Protein AF-A0A060VFU1-F1 (afdb_monomer)

Secondary structure (DSSP, 8-state):
-TT--TTTHHHHHHHHHHHHHHHHHHHHHHHH--S-HHHHHHHHHHHHHHHHIIIIIITTT---GGGSPPP--HHHHHHHHHHHHHH--HHHHHHHHHHHHHHHHHHHHHHHHHHHHHHHTTS--

Organism: NCBI:txid288814

Sequence (125 aa):
VDWKDRRMWPTVVPILGVTFCAAAQAFWWVNFRLPFGAVFAALGLLIGEWINRYVNFWGWTYFPISLVFPSALIVPAIWLDVILLLSGSYVIRRLLVRSAGVCCSTRTTGRRLRRSIRRRSSMVS

Mean predicted aligned error: 12.58 Å

InterPro domains:
  IPR003393 Ammonia monooxygenase/particulate methane monooxygenase, subunit A [PF02461] (1-95)
  IPR037001 Ammonia/particulate methane monooxygenase, subunit A superfamily [G3DSA:1.20.1450.10] (1-108)

Solvent-accessible surface area (backbone atoms only — not comparable to full-atom values): 7023 Å² total; per-residue (Å²): 82,88,78,71,40,94,64,61,38,78,47,54,54,56,61,59,51,48,55,53,22,51,53,38,30,52,54,32,39,73,76,68,69,44,73,50,21,20,40,52,44,39,49,54,51,50,52,54,53,50,51,50,40,49,53,47,40,36,66,70,66,66,46,63,63,84,52,64,66,80,80,87,50,58,67,64,20,49,54,57,24,51,45,37,64,78,61,76,33,74,67,59,40,56,51,53,55,56,48,56,66,46,56,68,56,49,60,64,52,52,60,54,52,57,52,52,53,59,56,58,64,68,71,77,113

pLDDT: mean 70.4, std 15.21, range [31.0, 86.81]

Radius of gyration: 20.31 Å; Cα contacts (8 Å, |Δi|>4): 82; chains: 1; bounding box: 40×65×41 Å

Structure (mmCIF, N/CA/C/O ba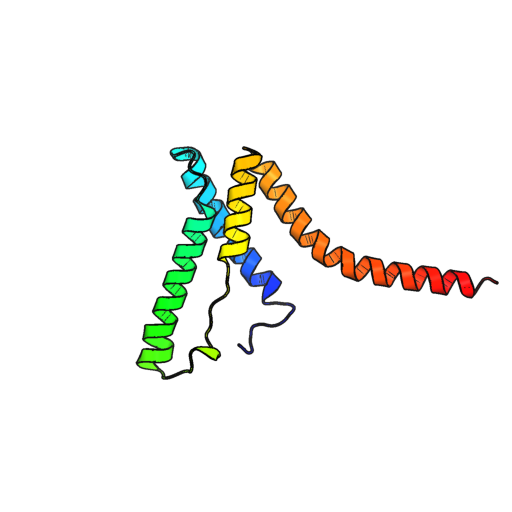ckbone):
data_AF-A0A060VFU1-F1
#
_entry.id   AF-A0A060VFU1-F1
#
loop_
_atom_site.group_PDB
_atom_site.id
_atom_site.type_symbol
_atom_site.label_atom_id
_atom_site.label_alt_id
_atom_site.label_comp_id
_atom_site.label_asym_id
_atom_site.label_entity_id
_atom_site.label_seq_id
_atom_site.pdbx_PDB_ins_code
_atom_site.Cartn_x
_atom_site.Cartn_y
_atom_site.Cartn_z
_atom_site.occupancy
_atom_site.B_iso_or_equiv
_atom_site.auth_seq_id
_atom_site.auth_comp_id
_atom_site.auth_asym_id
_atom_site.auth_atom_id
_atom_site.pdbx_PDB_model_num
ATOM 1 N N . VAL A 1 1 ? 6.878 -11.813 -13.832 1.00 63.75 1 VAL A N 1
ATOM 2 C CA . VAL A 1 1 ? 5.580 -12.380 -13.375 1.00 63.75 1 VAL A CA 1
ATOM 3 C C . VAL A 1 1 ? 5.783 -13.706 -12.651 1.00 63.75 1 VAL A C 1
ATOM 5 O O . VAL A 1 1 ? 5.039 -14.001 -11.728 1.00 63.75 1 VAL A O 1
ATOM 8 N N . ASP A 1 2 ? 6.859 -14.415 -12.975 1.00 67.31 2 ASP A N 1
ATOM 9 C CA . ASP A 1 2 ? 7.185 -15.777 -12.530 1.00 67.31 2 ASP A CA 1
ATOM 10 C C . ASP A 1 2 ? 7.393 -15.942 -11.017 1.00 67.31 2 ASP A C 1
ATOM 12 O O . ASP A 1 2 ? 7.115 -16.990 -10.463 1.00 67.31 2 ASP A O 1
ATOM 16 N N . TRP A 1 3 ? 7.779 -14.879 -10.314 1.00 75.88 3 TRP A N 1
ATOM 17 C CA . TRP A 1 3 ? 7.843 -14.809 -8.847 1.00 75.88 3 TRP A CA 1
ATOM 18 C C . TRP A 1 3 ? 6.497 -14.635 -8.115 1.00 75.88 3 TRP A C 1
ATOM 20 O O . TRP A 1 3 ? 6.451 -14.725 -6.883 1.00 75.88 3 TRP A O 1
ATOM 30 N N . LYS A 1 4 ? 5.391 -14.347 -8.823 1.00 73.38 4 LYS A N 1
ATOM 31 C CA . LYS A 1 4 ? 4.066 -14.117 -8.213 1.00 73.38 4 LYS A CA 1
ATOM 32 C C . LYS A 1 4 ? 3.365 -15.444 -7.899 1.00 73.38 4 LYS A C 1
ATOM 34 O O . LYS A 1 4 ? 2.282 -15.727 -8.405 1.00 73.38 4 LYS A O 1
ATOM 39 N N . ASP A 1 5 ? 3.983 -16.248 -7.042 1.00 78.19 5 ASP A N 1
ATOM 40 C CA . ASP A 1 5 ? 3.468 -17.555 -6.638 1.00 78.19 5 ASP A CA 1
ATOM 41 C C . ASP A 1 5 ? 2.289 -17.476 -5.668 1.00 78.19 5 ASP A C 1
ATOM 43 O O . ASP A 1 5 ? 2.167 -16.568 -4.847 1.00 78.19 5 ASP A O 1
ATOM 47 N N . ARG A 1 6 ? 1.452 -18.517 -5.656 1.00 79.75 6 ARG A N 1
ATOM 48 C CA . ARG A 1 6 ? 0.227 -18.578 -4.837 1.00 79.75 6 ARG A CA 1
ATOM 49 C C . ARG A 1 6 ? 0.462 -18.616 -3.319 1.00 79.75 6 ARG A C 1
ATOM 51 O O . ARG A 1 6 ? -0.497 -18.526 -2.557 1.00 79.75 6 ARG A O 1
ATOM 58 N N . ARG A 1 7 ? 1.703 -18.810 -2.865 1.00 78.50 7 ARG A N 1
ATOM 59 C CA . ARG A 1 7 ? 2.030 -19.017 -1.444 1.00 78.50 7 ARG A CA 1
ATOM 60 C C . ARG A 1 7 ? 2.815 -17.852 -0.850 1.00 78.50 7 ARG A C 1
ATOM 62 O O . ARG A 1 7 ? 2.359 -17.238 0.110 1.00 78.50 7 ARG A O 1
ATOM 69 N N . MET A 1 8 ? 3.975 -17.540 -1.417 1.00 79.62 8 MET A N 1
ATOM 70 C CA . MET A 1 8 ? 4.881 -16.527 -0.867 1.00 79.62 8 MET A CA 1
ATOM 71 C C . MET A 1 8 ? 4.462 -15.099 -1.230 1.00 79.62 8 MET A C 1
ATOM 73 O O . MET A 1 8 ? 4.455 -14.223 -0.371 1.00 79.62 8 MET A O 1
ATOM 77 N N . TRP A 1 9 ? 3.993 -14.871 -2.459 1.00 79.81 9 TRP A N 1
ATOM 78 C CA . TRP A 1 9 ? 3.547 -13.547 -2.891 1.00 79.81 9 TRP A CA 1
ATOM 79 C C . TRP A 1 9 ? 2.374 -12.982 -2.065 1.00 79.81 9 TRP A C 1
ATOM 81 O O . TRP A 1 9 ? 2.504 -11.875 -1.541 1.00 79.81 9 TRP A O 1
ATOM 91 N N . PRO A 1 10 ? 1.254 -13.707 -1.851 1.00 80.62 10 PRO A N 1
ATOM 92 C CA . PRO A 1 10 ? 0.123 -13.180 -1.084 1.00 80.62 10 PRO A CA 1
ATOM 93 C C . PRO A 1 10 ? 0.356 -13.154 0.432 1.00 80.62 10 PRO A C 1
ATOM 95 O O . PRO A 1 10 ? -0.536 -12.740 1.162 1.00 80.62 10 PRO A O 1
ATOM 98 N N . THR A 1 11 ? 1.509 -13.611 0.926 1.00 79.69 11 THR A N 1
ATOM 99 C CA . THR A 1 11 ? 1.847 -13.568 2.355 1.00 79.69 11 THR A CA 1
ATOM 100 C C . THR A 1 11 ? 2.862 -12.471 2.643 1.00 79.69 11 THR A C 1
ATOM 102 O O . THR A 1 11 ? 2.611 -11.616 3.485 1.00 79.69 11 THR A O 1
ATOM 105 N N . VAL A 1 12 ? 3.964 -12.425 1.898 1.00 81.81 12 VAL A N 1
ATOM 106 C CA . VAL A 1 12 ? 5.059 -11.471 2.127 1.00 81.81 12 VAL A CA 1
ATOM 107 C C . VAL A 1 12 ? 4.633 -10.037 1.807 1.00 81.81 12 VAL A C 1
ATOM 109 O O . VAL A 1 12 ? 4.807 -9.141 2.631 1.00 81.81 12 VAL A O 1
ATOM 112 N N . VAL A 1 13 ? 4.014 -9.820 0.642 1.00 82.56 13 VAL A N 1
ATOM 113 C CA . VAL A 1 13 ? 3.619 -8.484 0.169 1.00 82.56 13 VAL A CA 1
ATOM 114 C C . VAL A 1 13 ? 2.673 -7.764 1.147 1.00 82.56 13 VAL A C 1
ATOM 116 O O . VAL A 1 13 ? 2.962 -6.623 1.505 1.00 82.56 13 VAL A O 1
ATOM 119 N N . PRO A 1 14 ? 1.576 -8.372 1.639 1.00 78.06 14 PRO A N 1
ATOM 120 C CA . PRO A 1 14 ? 0.697 -7.686 2.585 1.00 78.06 14 PRO A CA 1
ATOM 121 C C . PRO A 1 14 ? 1.304 -7.524 3.984 1.00 78.06 14 PRO A C 1
ATOM 123 O O . PRO A 1 14 ? 1.023 -6.518 4.632 1.00 78.06 14 PRO A O 1
ATOM 126 N N . ILE A 1 15 ? 2.138 -8.462 4.456 1.00 82.12 15 ILE A N 1
ATOM 127 C CA . ILE A 1 15 ? 2.796 -8.345 5.771 1.00 82.12 15 ILE A CA 1
ATOM 128 C C . ILE A 1 15 ? 3.776 -7.169 5.783 1.00 82.12 15 ILE A C 1
ATOM 130 O O . ILE A 1 15 ? 3.815 -6.417 6.753 1.00 82.12 15 ILE A O 1
ATOM 134 N N . LEU A 1 16 ? 4.540 -6.982 4.708 1.00 81.00 16 LEU A N 1
ATOM 135 C CA . LEU A 1 16 ? 5.460 -5.852 4.600 1.00 81.00 16 LEU A CA 1
ATOM 136 C C . LEU A 1 16 ? 4.730 -4.549 4.252 1.00 81.00 16 LEU A C 1
ATOM 138 O O . LEU A 1 16 ? 5.074 -3.499 4.779 1.00 81.00 16 LEU A O 1
ATOM 142 N N . GLY A 1 17 ? 3.681 -4.597 3.427 1.00 81.12 17 GLY A N 1
ATOM 143 C CA . GLY A 1 17 ? 2.910 -3.402 3.070 1.00 81.12 17 GLY A CA 1
ATOM 144 C C . GLY A 1 17 ? 2.137 -2.794 4.247 1.00 81.12 17 GLY A C 1
ATOM 145 O O . GLY A 1 17 ? 2.007 -1.571 4.344 1.00 81.12 17 GLY A O 1
ATOM 146 N N . VAL A 1 18 ? 1.638 -3.619 5.177 1.00 83.12 18 VAL A N 1
ATOM 147 C CA . VAL A 1 18 ? 0.815 -3.129 6.297 1.00 83.12 18 VAL A CA 1
ATOM 148 C C . VAL A 1 18 ? 1.616 -2.347 7.341 1.00 83.12 18 VAL A C 1
ATOM 150 O O . VAL A 1 18 ? 1.039 -1.482 7.998 1.00 83.12 18 VAL A O 1
ATOM 153 N N . THR A 1 19 ? 2.922 -2.597 7.494 1.00 83.94 19 THR A N 1
ATOM 154 C CA . THR A 1 19 ? 3.757 -1.885 8.481 1.00 83.94 19 THR A CA 1
ATOM 155 C C . THR A 1 19 ? 3.836 -0.398 8.152 1.00 83.94 19 THR A C 1
ATOM 157 O O . THR A 1 19 ? 3.554 0.443 9.006 1.00 83.94 19 THR A O 1
ATOM 160 N N . PHE A 1 20 ? 4.112 -0.074 6.889 1.00 79.88 20 PHE A N 1
ATOM 161 C CA . PHE A 1 20 ? 4.216 1.303 6.420 1.00 79.88 20 PHE A CA 1
ATOM 162 C C . PHE A 1 20 ? 2.851 2.004 6.410 1.00 79.88 20 PHE A C 1
ATOM 164 O O . PHE A 1 20 ? 2.728 3.146 6.853 1.00 79.88 20 PHE A O 1
ATOM 171 N N . CYS A 1 21 ? 1.792 1.286 6.013 1.00 82.38 21 CYS A N 1
ATOM 172 C CA . CYS A 1 21 ? 0.422 1.796 6.083 1.00 82.38 21 CYS A CA 1
ATOM 173 C C . CYS A 1 21 ? -0.013 2.102 7.525 1.00 82.38 21 CYS A C 1
ATOM 175 O O . CYS A 1 21 ? -0.727 3.072 7.752 1.00 82.38 21 CYS A O 1
ATOM 177 N N . ALA A 1 22 ? 0.386 1.285 8.505 1.00 82.06 22 ALA A N 1
ATOM 178 C CA . ALA A 1 22 ? 0.064 1.520 9.912 1.00 82.06 22 ALA A CA 1
ATOM 179 C C . ALA A 1 22 ? 0.810 2.738 10.481 1.00 82.06 22 ALA A C 1
ATOM 181 O O . ALA A 1 22 ? 0.204 3.535 11.195 1.00 82.06 22 ALA A O 1
ATOM 182 N N . ALA A 1 23 ? 2.089 2.906 10.132 1.00 84.19 23 ALA A N 1
ATOM 183 C CA . ALA A 1 23 ? 2.893 4.047 10.567 1.00 84.19 23 ALA A CA 1
ATOM 184 C C . ALA A 1 23 ? 2.352 5.377 10.015 1.00 84.19 23 ALA A C 1
ATOM 186 O O . ALA A 1 23 ? 2.109 6.312 10.780 1.00 84.19 23 ALA A O 1
ATOM 187 N N . ALA A 1 24 ? 2.085 5.443 8.706 1.00 84.75 24 ALA A N 1
ATOM 188 C CA . ALA A 1 24 ? 1.520 6.636 8.079 1.00 84.75 24 ALA A CA 1
ATOM 189 C C . ALA A 1 24 ? 0.149 6.987 8.674 1.00 84.75 24 ALA A C 1
ATOM 191 O O . ALA A 1 24 ? -0.142 8.147 8.956 1.00 84.75 24 ALA A O 1
ATOM 192 N N . GLN A 1 25 ? -0.687 5.983 8.934 1.00 82.12 25 GLN A N 1
ATOM 193 C CA . GLN A 1 25 ? -2.003 6.216 9.511 1.00 82.12 25 GLN A CA 1
ATOM 194 C C . GLN A 1 25 ? -1.940 6.739 10.952 1.00 82.12 25 GLN A C 1
ATOM 196 O O . GLN A 1 25 ? -2.718 7.626 11.291 1.00 82.12 25 GLN A O 1
ATOM 201 N N . ALA A 1 26 ? -0.995 6.267 11.774 1.00 80.69 26 ALA A N 1
ATOM 202 C CA . ALA A 1 26 ? -0.777 6.816 13.113 1.00 80.69 26 ALA A CA 1
ATOM 203 C C . ALA A 1 26 ? -0.394 8.305 13.059 1.00 80.69 26 ALA A C 1
ATOM 205 O O . ALA A 1 26 ? -0.940 9.111 13.811 1.00 80.69 26 ALA A O 1
ATOM 206 N N . PHE A 1 27 ? 0.480 8.686 12.126 1.00 82.88 27 PHE A N 1
ATOM 207 C CA . PHE A 1 27 ? 0.889 10.078 11.943 1.00 82.88 27 PHE A CA 1
ATOM 208 C C . PHE A 1 27 ? -0.274 10.981 11.497 1.00 82.88 27 PHE A C 1
ATOM 210 O O . PHE A 1 27 ? -0.526 12.021 12.110 1.00 82.88 27 PHE A O 1
ATOM 217 N N . TRP A 1 28 ? -1.009 10.578 10.458 1.00 82.62 28 TRP A N 1
ATOM 218 C CA . TRP A 1 28 ? -2.091 11.388 9.885 1.00 82.62 28 TRP A CA 1
ATOM 219 C C . TRP A 1 28 ? -3.309 11.505 10.806 1.00 82.62 28 TRP A C 1
ATOM 221 O O . TRP A 1 28 ? -3.959 12.552 10.857 1.00 82.62 28 TRP A O 1
ATOM 231 N N . TRP A 1 29 ? -3.606 10.462 11.578 1.00 79.69 29 TRP A N 1
ATOM 232 C CA . TRP A 1 29 ? -4.773 10.450 12.454 1.00 79.69 29 TRP A CA 1
ATOM 233 C C . TRP A 1 29 ? -4.539 11.140 13.801 1.00 79.69 29 TRP A C 1
ATOM 235 O O . TRP A 1 29 ? -5.461 11.779 14.308 1.00 79.69 29 TRP A O 1
ATOM 245 N N . VAL A 1 30 ? -3.332 11.051 14.378 1.00 78.56 30 VAL A N 1
ATOM 246 C CA . VAL A 1 30 ? -3.012 11.736 15.647 1.00 78.56 30 VAL A CA 1
ATOM 247 C C . VAL A 1 30 ? -2.932 13.249 15.454 1.00 78.56 30 VAL A C 1
ATOM 249 O O . VAL A 1 30 ? -3.488 13.984 16.263 1.00 78.56 30 VAL A O 1
ATOM 252 N N . ASN A 1 31 ? -2.292 13.711 14.376 1.00 82.69 31 ASN A N 1
ATOM 253 C CA . ASN A 1 31 ? -2.053 15.141 14.173 1.00 82.69 31 ASN A CA 1
ATOM 254 C C . ASN A 1 31 ? -3.226 15.854 13.490 1.00 82.69 31 ASN A C 1
ATOM 256 O O . ASN A 1 31 ? -3.586 16.957 13.884 1.00 82.69 31 ASN A O 1
ATOM 260 N N . PHE A 1 32 ? -3.832 15.231 12.474 1.00 77.81 32 PHE A N 1
ATOM 261 C CA . PHE A 1 32 ? -4.775 15.925 11.590 1.00 77.81 32 PHE A CA 1
ATOM 262 C C . PHE A 1 32 ? -6.177 15.304 11.553 1.00 77.81 32 PHE A C 1
ATOM 264 O O . PHE A 1 32 ? -7.064 15.859 10.914 1.00 77.81 32 PHE A O 1
ATOM 271 N N . ARG A 1 33 ? -6.402 14.162 12.228 1.00 75.81 33 ARG A N 1
ATOM 272 C CA . ARG A 1 33 ? -7.665 13.386 12.179 1.00 75.81 33 ARG A CA 1
ATOM 273 C C . ARG A 1 33 ? -8.108 13.047 10.746 1.00 75.81 33 ARG A C 1
ATOM 275 O O . ARG A 1 33 ? -9.292 12.854 10.485 1.00 75.81 33 ARG A O 1
ATOM 282 N N . LEU A 1 34 ? -7.148 12.951 9.821 1.00 79.00 34 LEU A N 1
ATOM 283 C CA . LEU A 1 34 ? -7.406 12.725 8.402 1.00 79.00 34 LEU A CA 1
ATOM 284 C C . LEU A 1 34 ? -7.379 11.220 8.066 1.00 79.00 34 LEU A C 1
ATOM 286 O O . LEU A 1 34 ? -6.421 10.525 8.415 1.00 79.00 34 LEU A O 1
ATOM 290 N N . PRO A 1 35 ? -8.400 10.698 7.363 1.00 75.38 35 PRO A N 1
ATOM 291 C CA . PRO A 1 35 ? -8.578 9.270 7.103 1.00 75.38 35 PRO A CA 1
ATOM 292 C C . PRO A 1 35 ? -7.997 8.794 5.756 1.00 75.38 35 PRO A C 1
ATOM 294 O O . PRO A 1 35 ? -8.659 8.078 5.011 1.00 75.38 35 PRO A O 1
ATOM 297 N N . PHE A 1 36 ? -6.779 9.205 5.402 1.00 80.69 36 PHE A N 1
ATOM 298 C CA . PHE A 1 36 ? -6.133 8.790 4.140 1.00 80.69 36 PHE A CA 1
ATOM 299 C C . PHE A 1 36 ? -4.680 8.331 4.315 1.00 80.69 36 PHE A C 1
ATOM 301 O O . PHE A 1 36 ? -3.901 8.285 3.361 1.00 80.69 36 PHE A O 1
ATOM 308 N N . GLY A 1 37 ? -4.286 8.000 5.545 1.00 82.94 37 GLY A N 1
ATOM 309 C CA . GLY A 1 37 ? -2.899 7.667 5.851 1.00 82.94 37 GLY A CA 1
ATOM 310 C C . GLY A 1 37 ? -2.415 6.371 5.197 1.00 82.94 37 GLY A C 1
ATOM 311 O O . GLY A 1 37 ? -1.268 6.318 4.750 1.00 82.94 37 GLY A O 1
ATOM 312 N N . ALA A 1 38 ? -3.261 5.339 5.092 1.00 83.56 38 ALA A N 1
ATOM 313 C CA . ALA A 1 38 ? -2.862 4.086 4.448 1.00 83.56 38 ALA A CA 1
ATOM 314 C C . ALA A 1 38 ? -2.823 4.221 2.919 1.00 83.56 38 ALA A C 1
ATOM 316 O O . ALA A 1 38 ? -1.897 3.716 2.280 1.00 83.56 38 ALA A O 1
ATOM 317 N N . VAL A 1 39 ? -3.785 4.935 2.330 1.00 84.69 39 VAL A N 1
ATOM 318 C CA . VAL A 1 39 ? -3.811 5.213 0.887 1.00 84.69 39 VAL A CA 1
ATOM 319 C C . VAL A 1 39 ? -2.610 6.060 0.461 1.00 84.69 39 VAL A C 1
ATOM 321 O O . VAL A 1 39 ? -2.000 5.751 -0.561 1.00 84.69 39 VAL A O 1
ATOM 324 N N . PHE A 1 40 ? -2.199 7.055 1.255 1.00 85.12 40 PHE A N 1
ATOM 325 C CA . PHE A 1 40 ? -1.012 7.866 0.960 1.00 85.12 40 PHE A CA 1
ATOM 326 C C . PHE A 1 40 ? 0.264 7.014 0.860 1.00 85.12 40 PHE A C 1
ATOM 328 O O . PHE A 1 40 ? 1.020 7.123 -0.106 1.00 8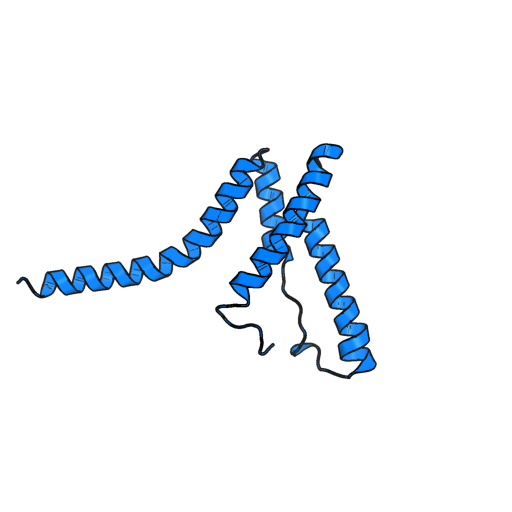5.12 40 PHE A O 1
ATOM 335 N N . ALA A 1 41 ? 0.461 6.099 1.814 1.00 86.75 41 ALA A N 1
ATOM 336 C CA . ALA A 1 41 ? 1.572 5.149 1.796 1.00 86.75 41 ALA A CA 1
ATOM 337 C C . ALA A 1 41 ? 1.526 4.209 0.576 1.00 86.75 41 ALA A C 1
ATOM 339 O O . ALA A 1 41 ? 2.543 4.000 -0.085 1.00 86.75 41 ALA A O 1
ATOM 340 N N . ALA A 1 42 ? 0.351 3.658 0.256 1.00 85.31 42 ALA A N 1
ATOM 341 C CA . ALA A 1 42 ? 0.188 2.733 -0.865 1.00 85.31 42 ALA A CA 1
ATOM 342 C C . ALA A 1 42 ? 0.393 3.412 -2.230 1.00 85.31 42 ALA A C 1
ATOM 344 O O . ALA A 1 42 ? 1.002 2.819 -3.121 1.00 85.31 42 ALA A O 1
ATOM 345 N N . LEU A 1 43 ? -0.081 4.651 -2.394 1.00 84.81 43 LEU A N 1
ATOM 346 C CA . LEU A 1 43 ? 0.111 5.427 -3.621 1.00 84.81 43 LEU A CA 1
ATOM 347 C C . LEU A 1 43 ? 1.570 5.839 -3.815 1.00 84.81 43 LEU A C 1
ATOM 349 O O . LEU A 1 43 ? 2.081 5.698 -4.923 1.00 84.81 43 LEU A O 1
ATOM 353 N N . GLY A 1 44 ? 2.257 6.279 -2.755 1.00 85.50 44 GLY A N 1
ATOM 354 C CA . GLY A 1 44 ? 3.683 6.612 -2.834 1.00 85.50 44 GLY A CA 1
ATOM 355 C C . GLY A 1 44 ? 4.532 5.424 -3.299 1.00 85.50 44 GLY A C 1
ATOM 356 O O . GLY A 1 44 ? 5.373 5.568 -4.186 1.00 85.50 44 GLY A O 1
ATOM 357 N N . LEU A 1 45 ? 4.250 4.230 -2.769 1.00 85.81 45 LEU A N 1
ATOM 358 C CA . LEU A 1 45 ? 4.936 2.996 -3.162 1.00 85.81 45 LEU A CA 1
ATOM 359 C C . LEU A 1 45 ? 4.633 2.628 -4.625 1.00 85.81 45 LEU A C 1
ATOM 361 O O . LEU A 1 45 ? 5.547 2.339 -5.394 1.00 85.81 45 LEU A O 1
ATOM 365 N N . LEU A 1 46 ? 3.364 2.709 -5.034 1.00 85.44 46 LEU A N 1
ATOM 366 C CA . LEU A 1 46 ? 2.940 2.388 -6.396 1.00 85.44 46 LEU A CA 1
ATOM 367 C C . LEU A 1 46 ? 3.575 3.336 -7.424 1.00 85.44 46 LEU A C 1
ATOM 369 O O . LEU A 1 46 ? 4.087 2.873 -8.439 1.00 85.44 46 LEU A O 1
ATOM 373 N N . ILE A 1 47 ? 3.607 4.641 -7.149 1.00 86.12 47 ILE A N 1
ATOM 374 C CA . ILE A 1 47 ? 4.259 5.631 -8.019 1.00 86.12 47 ILE A CA 1
ATOM 375 C C . ILE A 1 47 ? 5.764 5.346 -8.125 1.00 86.12 47 ILE A C 1
ATOM 377 O O . ILE A 1 47 ? 6.297 5.315 -9.233 1.00 86.12 47 ILE A O 1
ATOM 381 N N . GLY A 1 48 ? 6.437 5.068 -7.003 1.00 85.19 48 GLY A N 1
ATOM 382 C CA . GLY A 1 48 ? 7.861 4.722 -7.000 1.00 85.19 48 GLY A CA 1
ATOM 383 C C . GLY A 1 48 ? 8.173 3.458 -7.810 1.00 85.19 48 GLY A C 1
ATOM 384 O O . GLY A 1 48 ? 9.120 3.440 -8.600 1.00 85.19 48 GLY A O 1
ATOM 385 N N . GLU A 1 49 ? 7.348 2.416 -7.679 1.00 86.81 49 GLU A N 1
ATOM 386 C CA . GLU A 1 49 ? 7.485 1.194 -8.476 1.00 86.81 49 GLU A CA 1
ATOM 387 C C . GLU A 1 49 ? 7.246 1.448 -9.966 1.00 86.81 49 GLU A C 1
ATOM 389 O O . GLU A 1 49 ? 8.008 0.949 -10.794 1.00 86.81 49 GLU A O 1
ATOM 394 N N . TRP A 1 50 ? 6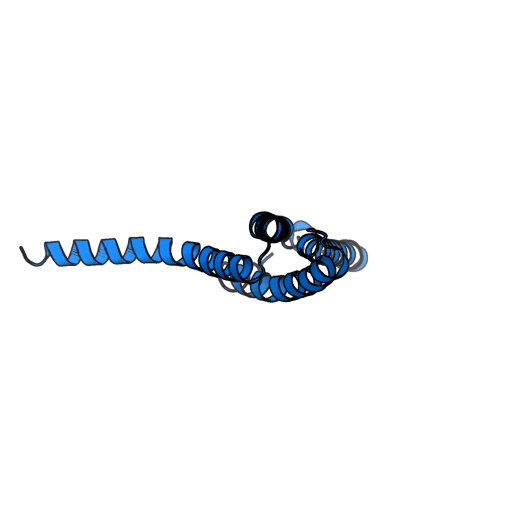.224 2.227 -10.327 1.00 85.56 50 TRP A N 1
ATOM 395 C CA . TRP A 1 50 ? 5.935 2.540 -11.727 1.00 85.56 50 TRP A CA 1
ATOM 396 C C . TRP A 1 50 ? 7.057 3.341 -12.383 1.00 85.56 50 TRP A C 1
ATOM 398 O O . TRP A 1 50 ? 7.479 2.980 -13.481 1.00 85.56 50 TRP A O 1
ATOM 408 N N . ILE A 1 51 ? 7.583 4.371 -11.712 1.00 85.81 51 ILE A N 1
ATOM 409 C CA . ILE A 1 51 ? 8.694 5.176 -12.241 1.00 85.81 51 ILE A CA 1
ATOM 410 C C . ILE A 1 51 ? 9.916 4.289 -12.480 1.00 85.81 51 ILE A C 1
ATOM 412 O O . ILE A 1 51 ? 10.469 4.287 -13.579 1.00 85.81 51 ILE A O 1
ATOM 416 N N . ASN A 1 52 ? 10.307 3.480 -11.492 1.00 84.75 52 ASN A N 1
ATOM 417 C CA . ASN A 1 52 ? 11.476 2.614 -11.624 1.00 84.75 52 ASN A CA 1
ATOM 418 C C . ASN A 1 52 ? 11.311 1.589 -12.764 1.00 84.75 52 ASN A C 1
ATOM 420 O O . ASN A 1 52 ? 12.262 1.283 -13.483 1.00 84.75 52 ASN A O 1
ATOM 424 N N . ARG A 1 53 ? 10.093 1.080 -12.980 1.00 80.12 53 ARG A N 1
ATOM 425 C CA . ARG A 1 53 ? 9.812 0.092 -14.032 1.00 80.12 53 ARG A CA 1
ATOM 426 C C . ARG A 1 53 ? 9.730 0.685 -15.433 1.00 80.12 53 ARG A C 1
ATOM 428 O O . ARG A 1 53 ? 10.208 0.047 -16.368 1.00 80.12 53 ARG A O 1
ATOM 435 N N . TYR A 1 54 ? 9.210 1.899 -15.585 1.00 79.25 54 TYR A N 1
ATOM 436 C CA . TYR A 1 54 ? 9.232 2.577 -16.880 1.00 79.25 54 TYR A CA 1
ATOM 437 C C . TYR A 1 54 ? 10.622 3.105 -17.237 1.00 79.25 54 TYR A C 1
ATOM 439 O O . TYR A 1 54 ? 11.077 2.887 -18.355 1.00 79.25 54 TYR A O 1
ATOM 447 N N . VAL A 1 55 ? 11.321 3.752 -16.303 1.00 82.81 55 VAL A N 1
ATOM 448 C CA . VAL A 1 55 ? 12.598 4.420 -16.601 1.00 82.81 55 VAL A CA 1
ATOM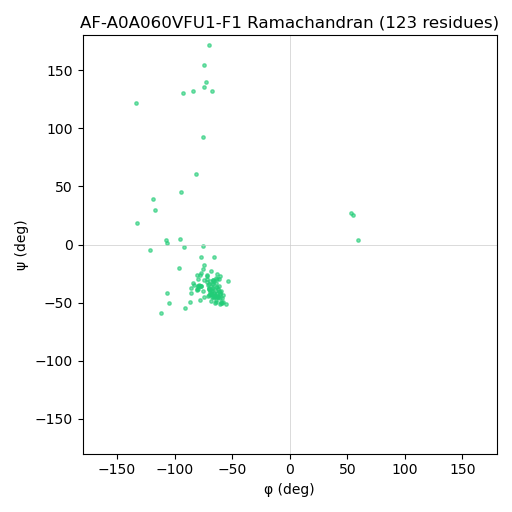 449 C C . VAL A 1 55 ? 13.754 3.422 -16.708 1.00 82.81 55 VAL A C 1
ATOM 451 O O . VAL A 1 55 ? 14.494 3.463 -17.685 1.00 82.81 55 VAL A O 1
ATOM 454 N N . ASN A 1 56 ? 13.900 2.492 -15.757 1.00 78.88 56 ASN A N 1
ATOM 455 C CA . ASN A 1 56 ? 15.037 1.562 -15.758 1.00 78.88 56 ASN A CA 1
ATOM 456 C C . ASN A 1 56 ? 14.735 0.265 -16.522 1.00 78.88 56 ASN A C 1
ATOM 458 O O . ASN A 1 56 ? 15.463 -0.111 -17.441 1.00 78.88 56 ASN A O 1
ATOM 462 N N . PHE A 1 57 ? 13.656 -0.439 -16.171 1.00 73.06 57 PHE A N 1
ATOM 463 C CA . PHE A 1 57 ? 13.397 -1.763 -16.755 1.00 73.06 57 PHE A CA 1
ATOM 464 C C . PHE A 1 57 ? 12.989 -1.696 -18.230 1.00 73.06 57 PHE A C 1
ATOM 466 O O . PHE A 1 57 ? 13.498 -2.464 -19.043 1.00 73.06 57 PHE A O 1
ATOM 473 N N . TRP A 1 58 ? 12.101 -0.770 -18.590 1.00 77.62 58 TRP A N 1
ATOM 474 C CA . TRP A 1 58 ? 11.723 -0.573 -19.987 1.00 77.62 58 TRP A CA 1
ATOM 475 C C . TRP A 1 58 ? 12.666 0.389 -20.717 1.00 77.62 58 TRP A C 1
ATOM 477 O O . TRP A 1 58 ? 13.180 0.035 -21.774 1.00 77.62 58 TRP A O 1
ATOM 487 N N . GLY A 1 59 ? 12.938 1.564 -20.141 1.00 77.25 59 GLY A N 1
ATOM 488 C CA . GLY A 1 59 ? 13.722 2.616 -20.792 1.00 77.25 59 GLY A CA 1
ATOM 489 C C . GLY A 1 59 ? 15.210 2.304 -20.976 1.00 77.25 59 GLY A C 1
ATOM 490 O O . GLY A 1 59 ? 15.792 2.745 -21.962 1.00 77.25 59 GLY A O 1
ATOM 491 N N . TRP A 1 60 ? 15.828 1.533 -20.072 1.00 76.94 60 TRP A N 1
ATOM 492 C CA . TRP A 1 60 ? 17.260 1.207 -20.157 1.00 76.94 60 TRP A CA 1
ATOM 493 C C . TRP A 1 60 ? 17.522 -0.246 -20.579 1.00 76.94 60 TRP A C 1
ATOM 495 O O . TRP A 1 60 ? 18.393 -0.502 -21.406 1.00 76.94 60 TRP A O 1
ATOM 505 N N . THR A 1 61 ? 16.768 -1.212 -20.050 1.00 75.88 61 THR A N 1
ATOM 506 C CA . THR A 1 61 ? 17.035 -2.651 -20.274 1.00 75.88 61 THR A CA 1
ATOM 507 C C . THR A 1 61 ? 16.038 -3.348 -21.209 1.00 75.88 61 THR A C 1
ATOM 509 O O . THR A 1 61 ? 16.170 -4.546 -21.445 1.00 75.88 61 THR A O 1
ATOM 512 N N . TYR A 1 62 ? 15.081 -2.607 -21.788 1.00 75.00 62 TYR A N 1
ATOM 513 C CA . TYR A 1 62 ? 14.119 -3.076 -22.800 1.00 75.00 62 TYR A CA 1
ATOM 514 C C . TYR A 1 62 ? 13.287 -4.311 -22.407 1.00 75.00 62 TYR A C 1
ATOM 516 O O . TYR A 1 62 ? 12.777 -5.030 -23.270 1.00 75.00 62 TYR A O 1
ATOM 524 N N . PHE A 1 63 ? 13.085 -4.560 -21.111 1.00 71.56 63 PHE A N 1
ATOM 525 C CA . PHE A 1 63 ? 12.200 -5.638 -20.674 1.00 71.56 63 PHE A CA 1
ATOM 526 C C . PHE A 1 63 ? 10.721 -5.278 -20.920 1.00 71.56 63 PHE A C 1
ATOM 528 O O . PHE A 1 63 ? 10.303 -4.142 -20.668 1.00 71.56 63 PHE A O 1
ATOM 535 N N . PRO A 1 64 ? 9.884 -6.233 -21.374 1.00 76.06 64 PRO A N 1
ATOM 536 C CA . PRO A 1 64 ? 8.472 -5.974 -21.641 1.00 76.06 64 PRO A CA 1
ATOM 537 C C . PRO A 1 64 ? 7.694 -5.689 -20.345 1.00 76.06 64 PRO A C 1
ATOM 539 O O . PRO A 1 64 ? 7.765 -6.457 -19.382 1.00 76.06 64 PRO A O 1
ATOM 542 N N . ILE A 1 65 ? 6.879 -4.621 -20.339 1.00 72.69 65 ILE A N 1
ATOM 543 C CA . ILE A 1 65 ? 6.069 -4.181 -19.177 1.00 72.69 65 ILE A CA 1
ATOM 544 C C . ILE A 1 65 ? 5.178 -5.303 -18.615 1.00 72.69 65 ILE A C 1
ATOM 546 O O . ILE A 1 65 ? 4.942 -5.363 -17.407 1.00 72.69 65 ILE A O 1
ATOM 550 N N . SER A 1 66 ? 4.710 -6.224 -19.461 1.00 75.50 66 SER A N 1
ATOM 551 C CA . SER A 1 66 ? 3.870 -7.362 -19.062 1.00 75.50 66 SER A CA 1
ATOM 552 C C . SER A 1 66 ? 4.550 -8.296 -18.053 1.00 75.50 66 SER A C 1
ATOM 554 O O . SER A 1 66 ? 3.875 -8.905 -17.221 1.00 75.50 66 SER A O 1
ATOM 556 N N . LEU A 1 67 ? 5.883 -8.374 -18.050 1.00 67.88 67 LEU A N 1
ATOM 557 C CA . LEU A 1 67 ? 6.636 -9.182 -17.090 1.00 67.88 67 LEU A CA 1
ATOM 558 C C . LEU A 1 67 ? 6.802 -8.467 -15.739 1.00 67.88 67 LEU A C 1
ATOM 560 O O . LEU A 1 67 ? 6.900 -9.122 -14.691 1.00 67.88 67 LEU A O 1
ATOM 564 N N . VAL A 1 68 ? 6.760 -7.134 -15.758 1.00 67.06 68 VAL A N 1
ATOM 565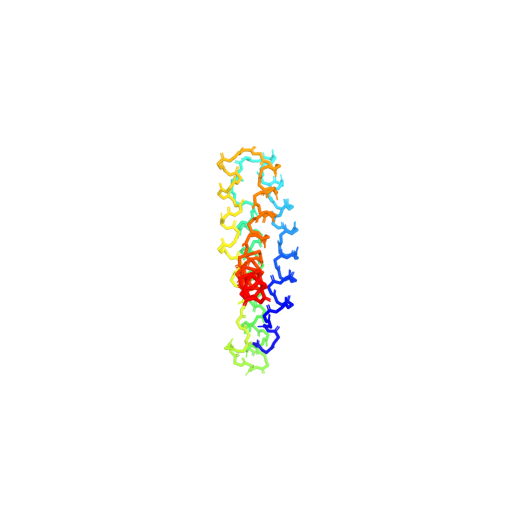 C CA . VAL A 1 68 ? 7.102 -6.238 -14.650 1.00 67.06 68 VAL A CA 1
ATOM 566 C C . VAL A 1 68 ? 5.893 -5.385 -14.232 1.00 67.06 68 VAL A C 1
ATOM 568 O O . VAL A 1 68 ? 6.037 -4.241 -13.825 1.00 67.06 68 VAL A O 1
ATOM 571 N N . PHE A 1 69 ? 4.670 -5.914 -14.209 1.00 68.00 69 PHE A N 1
ATOM 572 C CA . PHE A 1 69 ? 3.541 -5.165 -13.627 1.00 68.00 69 PHE A CA 1
ATOM 573 C C . PHE A 1 69 ? 3.601 -5.143 -12.078 1.00 68.00 69 PHE A C 1
ATOM 575 O O . PHE A 1 69 ? 3.892 -6.186 -11.462 1.00 68.00 69 PHE A O 1
ATOM 582 N N . PRO A 1 70 ? 3.377 -3.992 -11.412 1.00 72.69 70 PRO A N 1
ATOM 583 C CA . PRO A 1 70 ? 3.405 -3.889 -9.949 1.00 72.69 70 PRO A CA 1
ATOM 584 C C . PRO A 1 70 ? 2.209 -4.592 -9.285 1.00 72.69 70 PRO A C 1
ATOM 586 O O . PRO A 1 70 ? 1.309 -5.111 -9.953 1.00 72.69 70 PRO A O 1
ATOM 589 N N . SER A 1 71 ? 2.230 -4.694 -7.956 1.00 74.50 71 SER A N 1
ATOM 590 C CA . SER A 1 71 ? 1.102 -5.230 -7.180 1.00 74.50 71 SER A CA 1
ATOM 591 C C . SER A 1 71 ? 0.063 -4.148 -6.920 1.00 74.50 71 SER A C 1
ATOM 593 O O . SER A 1 71 ? 0.389 -3.071 -6.433 1.00 74.50 71 SER A O 1
ATOM 595 N N . ALA A 1 72 ? -1.212 -4.450 -7.165 1.00 78.00 72 ALA A N 1
ATOM 596 C CA . ALA A 1 72 ? -2.303 -3.540 -6.835 1.00 78.00 72 ALA A CA 1
ATOM 597 C C . ALA A 1 72 ? -2.582 -3.549 -5.318 1.00 78.00 72 ALA A C 1
ATOM 599 O O . ALA A 1 72 ? -3.359 -4.364 -4.821 1.00 78.00 72 ALA A O 1
ATOM 600 N N . LEU A 1 73 ? -1.944 -2.635 -4.580 1.00 78.31 73 LEU A N 1
ATOM 601 C CA . LEU A 1 73 ? -2.125 -2.451 -3.128 1.00 78.31 73 LEU A CA 1
ATOM 602 C C . LEU A 1 73 ? -3.198 -1.412 -2.761 1.00 78.31 73 LEU A C 1
ATOM 604 O O . LEU A 1 73 ? -3.504 -1.222 -1.587 1.00 78.31 73 LEU A O 1
ATOM 608 N N . ILE A 1 74 ? -3.810 -0.766 -3.754 1.00 78.94 74 ILE A N 1
ATOM 609 C CA . ILE A 1 74 ? -4.780 0.320 -3.545 1.00 78.94 74 ILE A CA 1
ATOM 610 C C . ILE A 1 74 ? -6.067 -0.196 -2.883 1.00 78.94 74 ILE A C 1
ATOM 612 O O . ILE A 1 74 ? -6.544 0.390 -1.916 1.00 78.94 74 ILE A O 1
ATOM 616 N N . VAL A 1 75 ? -6.606 -1.328 -3.350 1.00 79.56 75 VAL A N 1
ATOM 617 C CA . VAL A 1 75 ? -7.849 -1.916 -2.816 1.00 79.56 75 VAL A CA 1
ATOM 618 C C . VAL A 1 75 ? -7.749 -2.255 -1.319 1.00 79.56 75 VAL A C 1
ATOM 620 O O . VAL A 1 75 ? -8.618 -1.816 -0.562 1.00 79.56 75 VAL A O 1
ATOM 623 N N . PRO A 1 76 ? -6.713 -2.976 -0.834 1.00 79.31 76 PRO A N 1
ATOM 624 C CA . PRO A 1 76 ? -6.578 -3.221 0.600 1.00 79.31 76 PRO A CA 1
ATOM 625 C C . PRO A 1 76 ? -6.294 -1.943 1.405 1.00 79.31 76 PRO A C 1
ATOM 627 O O . PRO A 1 76 ? -6.735 -1.858 2.548 1.00 79.31 76 PRO A O 1
ATOM 630 N N . ALA A 1 77 ? -5.619 -0.938 0.834 1.00 82.25 77 ALA A N 1
ATOM 631 C CA . ALA A 1 77 ? -5.354 0.332 1.515 1.00 82.25 77 ALA A CA 1
ATOM 632 C C . ALA A 1 77 ? -6.629 1.165 1.742 1.00 82.25 77 ALA A C 1
ATOM 634 O O . ALA A 1 77 ? -6.845 1.659 2.847 1.00 82.25 77 ALA A O 1
ATOM 635 N N . ILE A 1 78 ? -7.515 1.248 0.743 1.00 83.69 78 ILE A N 1
ATOM 636 C CA . ILE A 1 78 ? -8.815 1.930 0.877 1.00 83.69 78 ILE A CA 1
ATOM 637 C C . ILE A 1 78 ? -9.652 1.255 1.963 1.00 83.69 78 ILE A C 1
ATOM 639 O O . ILE A 1 78 ? -10.202 1.918 2.840 1.00 83.69 78 ILE A O 1
ATOM 643 N N . TRP A 1 79 ? -9.711 -0.077 1.945 1.00 80.38 79 TRP A N 1
ATOM 644 C CA . TRP A 1 79 ? -10.473 -0.834 2.935 1.00 80.38 79 TRP A CA 1
ATOM 645 C C . TRP A 1 79 ? -9.979 -0.568 4.367 1.00 80.38 79 TRP A C 1
ATOM 647 O O . TRP A 1 79 ? -10.764 -0.378 5.295 1.00 80.38 79 TRP A O 1
ATOM 657 N N . LEU A 1 80 ? -8.660 -0.478 4.529 1.00 80.12 80 LEU A N 1
ATOM 658 C CA . LEU A 1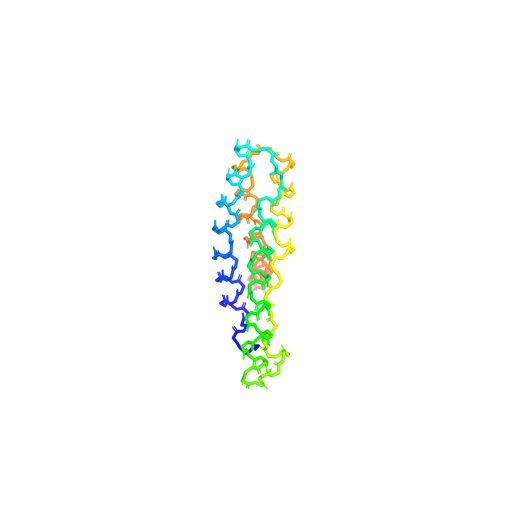 80 ? -7.981 -0.178 5.783 1.00 80.12 80 LEU A CA 1
ATOM 659 C C . LEU A 1 80 ? -8.228 1.239 6.334 1.00 80.12 80 LEU A C 1
ATOM 661 O O . LEU A 1 80 ? -8.200 1.417 7.561 1.00 80.12 80 LEU A O 1
ATOM 665 N N . ASP A 1 81 ? -8.434 2.228 5.467 1.00 82.31 81 ASP A N 1
ATOM 666 C CA . ASP A 1 81 ? -8.781 3.602 5.852 1.00 82.31 81 ASP A CA 1
ATOM 667 C C . ASP A 1 81 ? -10.283 3.739 6.166 1.00 82.31 81 ASP A C 1
ATOM 669 O O . ASP A 1 81 ? -10.643 4.347 7.176 1.00 82.31 81 ASP A O 1
ATOM 673 N N . VAL A 1 82 ? -11.158 3.062 5.412 1.00 80.12 82 VAL A N 1
ATOM 674 C CA . VAL A 1 82 ? -12.613 3.032 5.670 1.00 80.12 82 VAL A CA 1
ATOM 675 C C . VAL A 1 82 ? -12.945 2.384 7.021 1.00 80.12 82 VAL A C 1
ATOM 677 O O . VAL A 1 82 ? -13.769 2.901 7.772 1.00 80.12 82 VAL A O 1
ATOM 680 N N . ILE A 1 83 ? -12.280 1.284 7.393 1.00 75.38 83 ILE A N 1
ATOM 681 C CA . ILE A 1 83 ? -12.499 0.642 8.706 1.00 75.38 83 ILE A CA 1
ATOM 682 C C . ILE A 1 83 ? -12.089 1.566 9.859 1.00 75.38 83 ILE A C 1
ATOM 684 O O . ILE A 1 83 ? -12.728 1.568 10.913 1.00 75.38 83 ILE A O 1
ATOM 688 N N . LEU A 1 84 ? -11.020 2.344 9.672 1.00 74.50 84 LEU A N 1
ATOM 689 C CA . LEU A 1 84 ? -10.571 3.283 10.692 1.00 74.50 84 LEU A CA 1
ATOM 690 C C . LEU A 1 84 ? -11.554 4.456 10.840 1.00 74.50 84 LEU A C 1
ATOM 692 O O . LEU A 1 84 ? -11.847 4.853 11.967 1.00 74.50 84 LEU A O 1
ATOM 696 N N . LEU A 1 85 ? -12.133 4.925 9.731 1.00 74.38 85 LEU A N 1
ATOM 697 C CA . LEU A 1 85 ? -13.216 5.910 9.736 1.00 74.38 85 LEU A CA 1
ATOM 698 C C . LEU A 1 85 ? -14.455 5.447 10.501 1.00 74.38 85 LEU A C 1
ATOM 700 O O . LEU A 1 85 ? -14.949 6.186 11.347 1.00 74.38 85 LEU A O 1
ATOM 704 N N . LEU A 1 86 ? -14.954 4.239 10.223 1.00 70.50 86 LEU A N 1
ATOM 705 C CA . LEU A 1 86 ? -16.195 3.761 10.841 1.00 70.50 86 LEU A CA 1
ATOM 706 C C . LEU A 1 86 ? -16.036 3.446 12.333 1.00 70.50 86 LEU A C 1
ATOM 708 O O . LEU A 1 86 ? -16.980 3.614 13.098 1.00 70.50 86 LEU A O 1
ATOM 712 N N . SER A 1 87 ? -14.870 2.949 12.752 1.00 65.19 87 SER A N 1
ATOM 713 C CA . SER A 1 87 ? -14.685 2.452 14.117 1.00 65.19 87 SER A CA 1
ATOM 714 C C . SER A 1 87 ? -14.074 3.472 15.084 1.00 65.19 87 SER A C 1
ATOM 716 O O . SER A 1 87 ? -14.135 3.249 16.297 1.00 65.19 87 SER A O 1
ATOM 718 N N . GLY A 1 88 ? -13.394 4.512 14.588 1.00 64.44 88 GLY A N 1
ATOM 719 C CA . GLY A 1 88 ? -12.676 5.499 15.409 1.00 64.44 88 GLY A CA 1
ATOM 720 C C . GLY A 1 88 ? -11.563 4.926 16.306 1.00 64.44 88 GLY A C 1
ATOM 721 O O . GLY A 1 88 ? -10.962 5.663 17.084 1.00 64.44 88 GLY A O 1
ATOM 722 N N . SER A 1 89 ? -11.281 3.620 16.214 1.00 67.31 89 SER A N 1
ATOM 723 C CA . SER A 1 89 ? -10.438 2.866 17.144 1.00 67.31 89 SER A CA 1
ATOM 724 C C . SER A 1 89 ? -9.428 1.987 16.403 1.00 67.31 89 SER A C 1
ATOM 726 O O . SER A 1 89 ? -9.793 1.068 15.665 1.00 67.31 89 SER A O 1
ATOM 728 N N . TYR A 1 90 ? -8.135 2.193 16.673 1.00 62.69 90 TYR A N 1
ATOM 729 C CA . TYR A 1 90 ? -7.042 1.402 16.085 1.00 62.69 90 TYR A CA 1
ATOM 730 C C . TYR A 1 90 ? -7.098 -0.094 16.442 1.00 62.6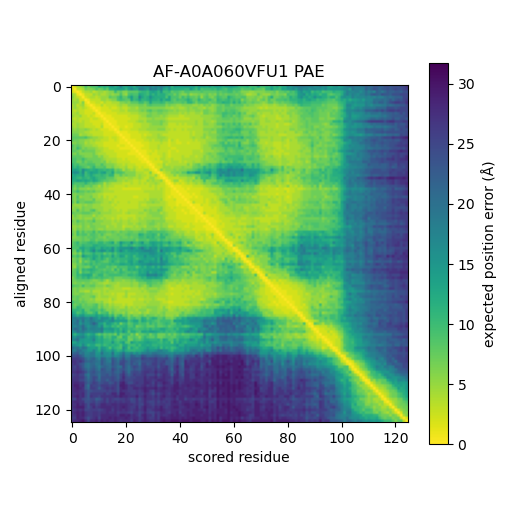9 90 TYR A C 1
ATOM 732 O O . TYR A 1 90 ? -6.661 -0.943 15.660 1.00 62.69 90 TYR A O 1
ATOM 740 N N . VAL A 1 91 ? -7.650 -0.431 17.613 1.00 63.78 91 VAL A N 1
ATOM 741 C CA . VAL A 1 91 ? -7.747 -1.813 18.114 1.00 63.78 91 VAL A CA 1
ATOM 742 C C . VAL A 1 91 ? -8.714 -2.641 17.267 1.00 63.78 91 VAL A C 1
ATOM 744 O O . VAL A 1 91 ? -8.376 -3.750 16.849 1.00 63.78 91 VAL A O 1
ATOM 747 N N . ILE A 1 92 ? -9.882 -2.083 16.944 1.00 62.06 92 ILE A N 1
ATOM 748 C CA . ILE A 1 92 ? -10.909 -2.757 16.141 1.00 62.06 92 ILE A CA 1
ATOM 749 C C . ILE A 1 92 ? -10.416 -2.947 14.704 1.00 62.06 92 ILE A C 1
ATOM 751 O O . ILE A 1 92 ? -10.546 -4.043 14.159 1.00 62.06 92 ILE A O 1
ATOM 755 N N . ARG A 1 93 ? -9.727 -1.951 14.125 1.00 63.88 93 ARG A N 1
ATOM 756 C CA . ARG A 1 93 ? -9.058 -2.098 12.821 1.00 63.88 93 ARG A CA 1
ATOM 757 C C . ARG A 1 93 ? -8.092 -3.285 12.818 1.00 63.88 93 ARG A C 1
ATOM 759 O O . ARG A 1 93 ? -8.165 -4.144 11.942 1.00 63.88 93 ARG A O 1
ATOM 766 N N . ARG A 1 94 ? -7.194 -3.364 13.806 1.00 58.72 94 ARG A N 1
ATOM 767 C CA . ARG A 1 94 ? -6.189 -4.437 13.896 1.00 58.72 94 ARG A CA 1
ATOM 768 C C . ARG A 1 94 ? -6.828 -5.822 14.030 1.00 58.72 94 ARG A C 1
ATOM 770 O O . ARG A 1 94 ? -6.353 -6.771 13.404 1.00 58.72 94 ARG A O 1
ATOM 777 N N . LEU A 1 95 ? -7.896 -5.940 14.817 1.00 63.88 95 LEU A N 1
ATOM 778 C CA . LEU A 1 95 ? -8.629 -7.194 15.004 1.00 63.88 95 LEU A CA 1
ATOM 779 C C . LEU A 1 95 ? -9.374 -7.622 13.734 1.00 63.88 95 LEU A C 1
ATOM 781 O O . LEU A 1 95 ? -9.312 -8.796 13.362 1.00 63.88 95 LEU A O 1
ATOM 785 N N . LEU A 1 96 ? -10.023 -6.686 13.040 1.00 65.19 96 LEU A N 1
ATOM 786 C CA . LEU A 1 96 ? -10.820 -6.967 11.843 1.00 65.19 96 LEU A CA 1
ATOM 787 C C . LEU A 1 96 ? -9.936 -7.355 10.646 1.00 65.19 96 LEU A C 1
ATOM 789 O O . LEU A 1 96 ? -10.227 -8.304 9.923 1.00 65.19 96 LEU A O 1
ATOM 793 N N . VAL A 1 9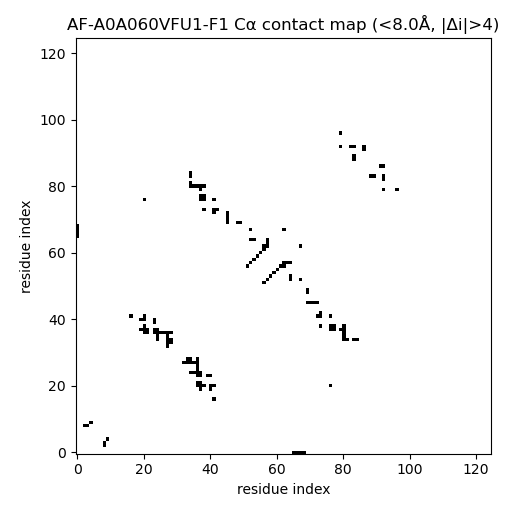7 ? -8.779 -6.711 10.500 1.00 68.38 97 VAL A N 1
ATOM 794 C CA . VAL A 1 97 ? -7.784 -7.055 9.469 1.00 68.38 97 VAL A CA 1
ATOM 795 C C . VAL A 1 97 ? -7.179 -8.437 9.715 1.00 68.38 97 VAL A C 1
ATOM 797 O O . VAL A 1 97 ? -7.048 -9.245 8.794 1.00 68.38 97 VAL A O 1
ATOM 800 N N . ARG A 1 98 ? -6.855 -8.750 10.975 1.00 61.69 98 ARG A N 1
ATOM 801 C CA . ARG A 1 98 ? -6.305 -10.056 11.359 1.00 61.69 98 ARG A CA 1
ATOM 802 C C . ARG A 1 98 ? -7.316 -11.190 11.192 1.00 61.69 98 ARG A C 1
ATOM 804 O O . ARG A 1 98 ? -6.927 -12.290 10.813 1.00 61.69 98 ARG A O 1
ATOM 811 N N . SER A 1 99 ? -8.601 -10.934 11.418 1.00 57.44 99 SER A N 1
ATOM 812 C CA . SER A 1 99 ? -9.666 -11.929 11.236 1.00 57.44 99 SER A CA 1
ATOM 813 C C . SER A 1 99 ? -10.077 -12.101 9.768 1.00 57.44 99 SER A C 1
ATOM 815 O O . SER A 1 99 ? -10.286 -13.237 9.336 1.00 57.44 99 SER A O 1
ATOM 817 N N . ALA A 1 100 ? -10.082 -11.037 8.959 1.00 57.38 100 ALA A N 1
ATOM 818 C CA . ALA A 1 100 ? -10.318 -11.128 7.514 1.00 57.38 100 ALA A CA 1
ATOM 819 C C . ALA A 1 100 ? -9.235 -11.953 6.785 1.00 57.38 100 ALA A C 1
ATOM 821 O O . ALA A 1 100 ? -9.561 -12.755 5.906 1.00 57.38 100 ALA A O 1
ATOM 822 N N . GLY A 1 101 ? -7.968 -11.848 7.210 1.00 50.78 101 GLY A N 1
ATOM 823 C CA . GLY A 1 101 ? -6.872 -12.682 6.695 1.00 50.78 101 GLY A CA 1
ATOM 824 C C . GLY A 1 101 ? -6.984 -14.172 7.056 1.00 50.78 101 GLY A C 1
ATOM 825 O O . GLY A 1 101 ? -6.582 -15.032 6.275 1.00 50.78 101 GLY A O 1
ATOM 826 N N . VAL A 1 102 ? -7.589 -14.504 8.202 1.00 41.53 102 VAL A N 1
ATOM 827 C CA . VAL A 1 102 ? -7.784 -15.898 8.648 1.00 41.53 102 VAL A CA 1
ATOM 828 C C . VAL A 1 102 ? -9.035 -16.528 8.026 1.00 41.53 102 VAL A C 1
ATOM 830 O O . VAL A 1 102 ? -9.027 -17.716 7.697 1.00 41.53 102 VAL A O 1
ATOM 833 N N . CYS A 1 103 ? -10.088 -15.743 7.786 1.00 31.00 103 CYS A N 1
ATOM 834 C CA . CYS A 1 103 ? -11.358 -16.252 7.262 1.00 31.00 103 CYS A CA 1
ATOM 835 C C . CYS A 1 103 ? -11.260 -16.756 5.805 1.00 31.00 103 CYS A C 1
ATOM 837 O O . CYS A 1 103 ? -12.023 -17.632 5.393 1.00 31.00 103 CYS A O 1
ATOM 839 N N . CYS A 1 104 ? -10.271 -16.288 5.033 1.00 36.19 104 CYS A N 1
ATOM 840 C CA . CYS A 1 104 ? -9.993 -16.827 3.697 1.00 36.19 104 CYS A CA 1
ATOM 841 C C . CYS A 1 104 ? -9.241 -18.181 3.737 1.00 36.19 104 CYS A C 1
ATOM 843 O O . CYS A 1 104 ? -9.400 -18.997 2.833 1.00 36.19 104 CYS A O 1
ATOM 845 N N . SER A 1 105 ? -8.498 -18.480 4.814 1.00 32.44 105 SER A N 1
ATOM 846 C CA . SER A 1 105 ? -7.778 -19.758 4.993 1.00 32.44 105 SER A CA 1
ATOM 847 C C . SER A 1 105 ? -8.661 -20.863 5.597 1.00 32.44 105 SER A C 1
ATOM 849 O O . SER A 1 105 ? -8.618 -22.024 5.175 1.00 32.44 105 SER A O 1
ATOM 851 N N . THR A 1 106 ? -9.551 -20.524 6.535 1.00 36.34 106 THR A N 1
ATOM 852 C CA . THR A 1 106 ? -10.424 -21.514 7.195 1.00 36.34 106 THR A CA 1
ATOM 853 C C . THR A 1 106 ? -11.579 -22.002 6.318 1.00 36.34 106 THR A C 1
ATOM 855 O O . THR A 1 106 ? -12.078 -23.113 6.529 1.00 36.34 106 THR A O 1
ATOM 858 N N . ARG A 1 107 ? -11.975 -21.256 5.275 1.00 31.62 107 ARG A N 1
ATOM 859 C CA . ARG A 1 107 ? -13.065 -21.668 4.368 1.00 31.62 107 ARG A CA 1
ATOM 860 C C . ARG A 1 107 ? -12.682 -22.835 3.448 1.00 31.62 107 ARG A C 1
ATOM 862 O O . ARG A 1 107 ? -13.537 -23.660 3.118 1.00 31.62 107 ARG A O 1
ATOM 869 N N . THR A 1 108 ? -11.405 -22.961 3.084 1.00 35.56 108 THR A N 1
ATOM 870 C CA . THR A 1 108 ? -10.876 -24.106 2.318 1.00 35.56 108 THR A CA 1
ATOM 871 C C . THR A 1 108 ? -10.619 -25.338 3.187 1.00 35.56 108 THR A C 1
ATOM 873 O O . THR A 1 108 ? -10.898 -26.458 2.753 1.00 35.56 108 THR A O 1
ATOM 876 N N . THR A 1 109 ? -10.182 -25.161 4.436 1.00 41.75 109 THR A N 1
ATOM 877 C CA . THR A 1 109 ? -9.898 -26.283 5.352 1.00 41.75 109 THR A CA 1
ATOM 878 C C . THR A 1 109 ? -11.177 -26.867 5.967 1.00 41.75 109 THR A C 1
ATOM 880 O O . THR A 1 109 ? -11.305 -28.088 6.085 1.00 41.75 109 THR A O 1
ATOM 883 N N . GLY A 1 110 ? -12.192 -26.036 6.239 1.00 39.56 110 GLY A N 1
ATOM 884 C CA . GLY A 1 110 ? -13.489 -26.483 6.766 1.00 39.56 110 GLY A CA 1
ATOM 885 C C . GLY A 1 110 ? -14.277 -27.385 5.805 1.00 39.56 110 GLY A C 1
ATOM 886 O O . GLY A 1 110 ? -14.930 -28.335 6.239 1.00 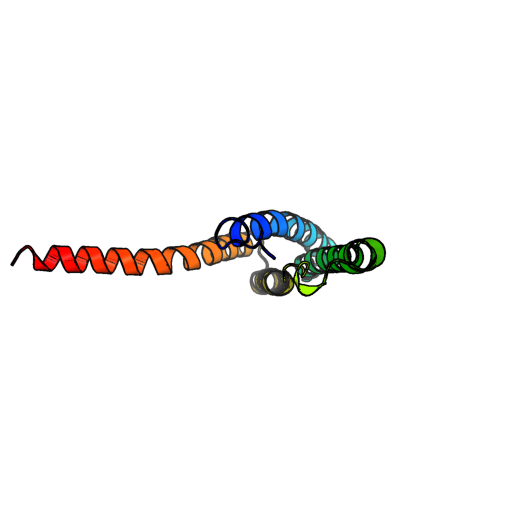39.56 110 GLY A O 1
ATOM 887 N N . ARG A 1 111 ? -14.164 -27.172 4.483 1.00 45.47 111 ARG A N 1
ATOM 888 C CA . ARG A 1 111 ? -14.790 -28.059 3.478 1.00 45.47 111 ARG A CA 1
ATOM 889 C C . ARG A 1 111 ? -14.093 -29.420 3.365 1.00 45.47 111 ARG A C 1
ATOM 891 O O . ARG A 1 111 ? -14.746 -30.401 3.007 1.00 45.47 111 ARG A O 1
ATOM 898 N N . ARG A 1 112 ? -12.797 -29.502 3.686 1.00 44.16 112 ARG A N 1
ATOM 899 C CA . ARG A 1 112 ? -12.021 -30.755 3.648 1.00 44.16 112 ARG A CA 1
ATOM 900 C C . ARG A 1 112 ? -12.271 -31.617 4.889 1.00 44.16 112 ARG A C 1
ATOM 902 O O . ARG A 1 112 ? -12.446 -32.824 4.749 1.00 44.16 112 ARG A O 1
ATOM 909 N N . LEU A 1 113 ? -12.411 -30.997 6.063 1.00 46.25 113 LEU A N 1
ATOM 910 C CA . LEU A 1 113 ? -12.728 -31.695 7.317 1.00 46.25 113 LEU A CA 1
ATOM 911 C C . LEU A 1 113 ? -14.171 -32.237 7.345 1.00 46.25 113 LEU A C 1
ATOM 913 O O . LEU A 1 113 ? -14.407 -33.364 7.772 1.00 46.25 113 LEU A O 1
ATOM 917 N N . ARG A 1 114 ? -15.143 -31.492 6.790 1.00 47.78 114 ARG A N 1
ATOM 918 C CA . ARG A 1 114 ? -16.541 -31.964 6.689 1.00 47.78 114 ARG A CA 1
ATOM 919 C C . ARG A 1 114 ? -16.692 -33.205 5.800 1.00 47.78 114 ARG A C 1
ATOM 921 O O . ARG A 1 114 ? -17.584 -34.015 6.029 1.00 47.78 114 ARG A O 1
ATOM 928 N N . ARG A 1 115 ? -15.819 -33.372 4.797 1.00 47.72 115 ARG A N 1
ATOM 929 C CA . ARG A 1 115 ? -15.800 -34.558 3.923 1.00 47.72 115 ARG A CA 1
ATOM 930 C C . ARG A 1 115 ? -15.113 -35.769 4.566 1.00 47.72 115 ARG A C 1
ATOM 932 O O . ARG A 1 115 ? -15.523 -36.884 4.257 1.00 47.72 115 ARG A O 1
ATOM 939 N N . SER A 1 116 ? -14.134 -35.589 5.461 1.00 48.41 116 SER A N 1
ATOM 940 C CA . SER A 1 116 ? -13.519 -36.726 6.173 1.00 48.41 116 SER A CA 1
ATOM 941 C C . SER A 1 116 ? -14.411 -37.260 7.298 1.00 48.41 116 SER A C 1
ATOM 943 O O . SER A 1 116 ? -14.514 -38.473 7.458 1.00 48.41 116 SER A O 1
ATOM 945 N N . ILE A 1 117 ? -15.141 -36.385 7.998 1.00 54.81 117 ILE A N 1
ATOM 946 C CA . ILE A 1 117 ? -16.110 -36.794 9.028 1.00 54.81 117 ILE A CA 1
ATOM 947 C C . ILE A 1 117 ? -17.277 -37.564 8.392 1.00 54.81 117 ILE A C 1
ATOM 949 O O . ILE A 1 117 ? -17.613 -38.649 8.855 1.00 54.81 117 ILE A O 1
ATOM 953 N N . ARG A 1 118 ? -17.824 -37.088 7.260 1.00 48.34 118 ARG A N 1
ATOM 954 C CA . ARG A 1 118 ? -18.919 -37.789 6.559 1.00 48.34 118 ARG A CA 1
ATOM 955 C C . ARG A 1 118 ? -18.513 -39.165 6.009 1.00 48.34 118 ARG A C 1
ATOM 957 O O . ARG A 1 118 ? -19.364 -40.038 5.928 1.00 48.34 118 ARG A O 1
ATOM 964 N N . ARG A 1 119 ? -17.235 -39.371 5.655 1.00 42.72 119 ARG A N 1
ATOM 965 C CA . ARG A 1 119 ? -16.704 -40.686 5.240 1.00 42.72 119 ARG A CA 1
ATOM 966 C C . ARG A 1 119 ? -16.425 -41.631 6.412 1.00 42.72 119 ARG A C 1
ATOM 968 O O . ARG A 1 119 ? -16.478 -42.836 6.219 1.00 42.72 119 ARG A O 1
ATOM 975 N N . ARG A 1 120 ? -16.147 -41.116 7.616 1.00 42.75 120 ARG A N 1
ATOM 976 C CA . ARG A 1 120 ? -15.994 -41.954 8.819 1.00 42.75 120 ARG A CA 1
ATOM 977 C C . ARG A 1 120 ? -17.330 -42.479 9.340 1.00 42.75 120 ARG A C 1
ATOM 979 O O . ARG A 1 120 ? -17.366 -43.579 9.868 1.00 42.75 120 ARG A O 1
ATOM 986 N N . SER A 1 121 ? -18.420 -41.738 9.151 1.00 45.78 121 SER A N 1
ATOM 987 C CA . SER A 1 121 ? -19.761 -42.169 9.571 1.00 45.78 121 SER A CA 1
ATOM 988 C C . SER A 1 121 ? -20.383 -43.261 8.690 1.00 45.78 121 SER A C 1
ATOM 990 O O . SER A 1 121 ? -21.308 -43.914 9.141 1.00 45.78 121 SER A O 1
ATOM 992 N N . SER A 1 122 ? -19.891 -43.490 7.466 1.00 49.34 122 SER A N 1
ATOM 993 C CA . SER A 1 122 ? -20.388 -44.545 6.562 1.00 49.34 122 SER A CA 1
ATOM 994 C C . SER A 1 122 ? -19.597 -45.861 6.630 1.00 49.34 122 SER A C 1
ATOM 996 O O . SER A 1 122 ? -19.823 -46.738 5.810 1.00 49.34 122 SER A O 1
ATOM 998 N N . MET A 1 123 ? -18.624 -45.974 7.539 1.00 50.34 123 MET A N 1
ATOM 999 C CA . MET A 1 123 ? -17.850 -47.203 7.802 1.00 50.34 123 MET A CA 1
ATOM 1000 C C . MET A 1 123 ? -18.249 -47.872 9.130 1.00 50.34 123 MET A C 1
ATOM 1002 O O . MET A 1 123 ? -17.649 -48.868 9.514 1.00 50.34 123 MET A O 1
ATOM 1006 N N . VAL A 1 124 ? -19.227 -47.302 9.845 1.00 54.00 124 VAL A N 1
ATOM 1007 C CA . VAL A 1 124 ? -19.737 -47.783 11.146 1.00 54.00 124 VAL A CA 1
ATOM 1008 C C . VAL A 1 124 ? -21.216 -48.192 11.010 1.00 54.00 124 VAL A C 1
ATOM 1010 O O . VAL A 1 124 ? -22.012 -48.040 11.931 1.00 54.00 124 VAL A O 1
ATOM 1013 N N . SER A 1 125 ? -21.619 -48.648 9.824 1.00 46.75 125 SER A N 1
ATOM 1014 C CA . SER A 1 125 ? -22.943 -49.215 9.534 1.00 46.75 125 SER A CA 1
ATOM 1015 C C . SER A 1 125 ? -22.776 -50.476 8.710 1.00 46.75 125 SER A C 1
ATOM 1017 O O . SER A 1 125 ? -21.849 -50.476 7.868 1.00 46.75 125 SER A O 1
#

Nearest PDB structures (foldseek):
  4pi0-assembly1_J  TM=9.902E-01  e=2.243E-10  Methylocystis sp. ATCC 49242
  3chx-assembly1_B  TM=9.750E-01  e=1.286E-08  unclassified
  7ev9-assembly1_B  TM=9.864E-01  e=2.882E-07  Methylococcus capsulatus str. Bath
  8oyi-assembly1_B  TM=9.868E-01  e=3.437E-07  Methylococcus capsulatus str. Bath
  6cxh-assembly1_B  TM=9.821E-01  e=9.883E-07  Methylotuvimicrobium alcaliphilum 20Z

Foldseek 3Di:
DVPCDPPCNVPVVCVVLVVQLVVQCVVCCVPPVDLCRSLVSQVVVQVVLVCCCVCPVCVPVNDDVVVRPDDDPNVVSVVLSVQCVVPVDPVSSVVVVVVVVVVVVVVVVVVVVVVVVVVVVVVVD